Protein AF-A0A7Y1ZJ96-F1 (afdb_monomer_lite)

pLDDT: mean 83.99, std 15.1, range [35.44, 97.31]

Foldseek 3Di:
DDPPPPPDFDQWDQPDPPPGPPDITHDPVNVVVVCPPVQKDFPDWDPDDPPRHTDTDIDGD

Radius of gyration: 13.55 Å; chains: 1; bounding box: 29×40×28 Å

Sequence (61 aa):
FATTMQEGIPDFEDAIPGQPLRVAMYSRQHAIELVEGTGWHIDSLNDPLEHVQHYMICSPI

Secondary structure (DSSP, 8-state):
------TT--SEEE-STTSTTTTEEE-HHHHHHTTTTTTEEEEEEE--BTTBS-EEEEEE-

Structure (mmCIF, N/CA/C/O backbone):
data_AF-A0A7Y1ZJ96-F1
#
_entry.id   AF-A0A7Y1ZJ96-F1
#
loop_
_atom_site.group_PDB
_atom_site.id
_atom_site.type_symbol
_atom_site.label_atom_id
_atom_site.label_alt_id
_atom_site.label_comp_id
_atom_site.label_asym_id
_atom_site.label_entity_id
_atom_site.label_seq_id
_atom_site.pdbx_PDB_ins_code
_atom_site.Cartn_x
_atom_site.Cartn_y
_atom_site.Cartn_z
_atom_site.occupancy
_atom_site.B_iso_or_equiv
_atom_site.auth_seq_id
_atom_site.auth_comp_id
_atom_site.auth_asym_id
_atom_site.auth_atom_id
_atom_site.pdbx_PDB_model_num
ATOM 1 N N . PHE A 1 1 ? 7.445 28.032 -2.270 1.00 39.78 1 PHE A N 1
ATOM 2 C CA . PHE A 1 1 ? 6.998 26.633 -2.159 1.00 39.78 1 PHE A CA 1
ATOM 3 C C . PHE A 1 1 ? 7.552 25.903 -3.366 1.00 39.78 1 PHE A C 1
ATOM 5 O O . PHE A 1 1 ? 7.152 26.224 -4.475 1.00 39.78 1 PHE A O 1
ATOM 12 N N . ALA A 1 2 ? 8.591 25.088 -3.186 1.00 35.44 2 ALA A N 1
ATOM 13 C CA . ALA A 1 2 ? 9.217 24.386 -4.300 1.00 35.44 2 ALA A CA 1
ATOM 14 C C . ALA A 1 2 ? 8.362 23.162 -4.641 1.00 35.44 2 ALA A C 1
ATOM 16 O O . ALA A 1 2 ? 8.318 22.202 -3.878 1.00 35.44 2 ALA A O 1
ATOM 17 N N . THR A 1 3 ? 7.647 23.236 -5.760 1.00 46.84 3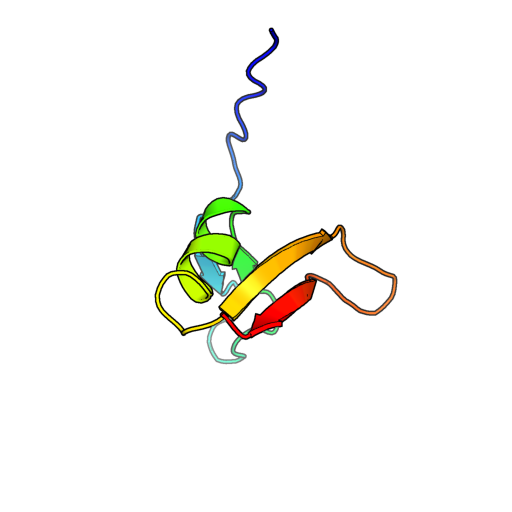 THR A N 1
ATOM 18 C CA . THR A 1 3 ? 7.038 22.078 -6.411 1.00 46.84 3 THR A CA 1
ATOM 19 C C . THR A 1 3 ? 8.171 21.314 -7.082 1.00 46.84 3 THR A C 1
ATOM 21 O O . THR A 1 3 ? 8.569 21.648 -8.196 1.00 46.84 3 THR A O 1
ATOM 24 N N . THR A 1 4 ? 8.765 20.349 -6.384 1.00 47.00 4 THR A N 1
ATOM 25 C CA . THR A 1 4 ? 9.719 19.432 -7.011 1.00 47.00 4 THR A CA 1
ATOM 26 C C . THR A 1 4 ? 8.911 18.531 -7.933 1.00 47.00 4 THR A C 1
ATOM 28 O O . THR A 1 4 ? 8.215 17.629 -7.473 1.00 47.00 4 THR A O 1
ATOM 31 N N . MET A 1 5 ? 8.925 18.835 -9.229 1.00 45.44 5 MET A N 1
ATOM 32 C CA . MET A 1 5 ? 8.353 17.959 -10.238 1.00 45.44 5 MET A CA 1
ATOM 33 C C . MET A 1 5 ? 9.083 16.614 -10.166 1.00 45.44 5 MET A C 1
ATOM 35 O O . MET A 1 5 ? 10.290 16.535 -10.382 1.00 45.44 5 MET A O 1
ATOM 39 N N . GLN A 1 6 ? 8.345 15.568 -9.806 1.00 54.62 6 GLN A N 1
ATOM 40 C CA . GLN A 1 6 ? 8.768 14.171 -9.800 1.00 54.62 6 GLN A CA 1
ATOM 41 C C . GLN A 1 6 ? 8.773 13.651 -11.251 1.00 54.62 6 GLN A C 1
ATOM 43 O O . GLN A 1 6 ? 8.075 12.701 -11.585 1.00 54.62 6 GLN A O 1
ATOM 48 N N . GLU A 1 7 ? 9.483 14.328 -12.158 1.00 50.28 7 GLU A N 1
ATOM 49 C CA . GLU A 1 7 ? 9.595 13.900 -13.556 1.00 50.28 7 GLU A CA 1
ATOM 50 C C . GLU A 1 7 ? 10.468 12.639 -13.623 1.00 50.28 7 GLU A C 1
ATOM 52 O O . GLU A 1 7 ? 11.689 12.710 -13.493 1.00 50.28 7 GLU A O 1
ATOM 57 N N . GLY A 1 8 ? 9.833 11.472 -13.794 1.00 66.38 8 GLY A N 1
ATOM 58 C CA . GLY A 1 8 ? 10.519 10.227 -14.160 1.00 66.38 8 GLY A CA 1
ATOM 59 C C . GLY A 1 8 ? 10.025 8.933 -13.509 1.00 66.38 8 GLY A C 1
ATOM 60 O O . GLY A 1 8 ? 10.480 7.873 -13.925 1.00 66.38 8 GLY A O 1
ATOM 61 N N . ILE A 1 9 ? 9.121 8.973 -12.521 1.00 69.69 9 ILE A N 1
ATOM 62 C CA . ILE A 1 9 ? 8.565 7.743 -11.924 1.00 69.69 9 ILE A CA 1
ATOM 63 C C . ILE A 1 9 ? 7.237 7.413 -12.625 1.00 69.69 9 ILE A C 1
ATOM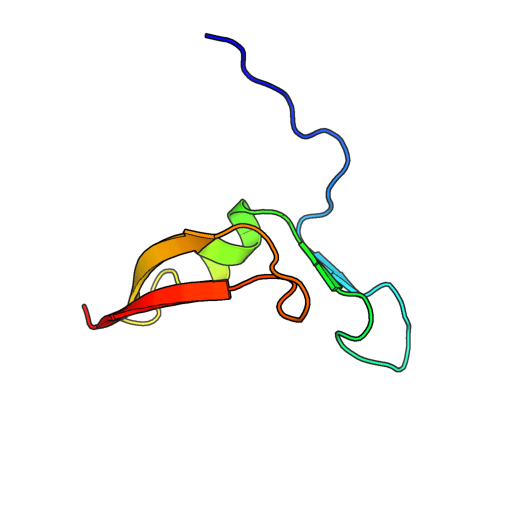 65 O O . ILE A 1 9 ? 6.334 8.250 -12.581 1.00 69.69 9 ILE A O 1
ATOM 69 N N . PRO A 1 10 ? 7.104 6.244 -13.283 1.00 80.88 10 PRO A N 1
ATOM 70 C CA . PRO A 1 10 ? 5.852 5.836 -13.915 1.00 80.88 10 PRO A CA 1
ATOM 71 C C . PRO A 1 10 ? 4.764 5.616 -12.859 1.00 80.88 10 PRO A C 1
ATOM 73 O O . PRO A 1 10 ? 5.066 5.236 -11.727 1.00 80.88 10 PRO A O 1
ATOM 76 N N . ASP A 1 11 ? 3.495 5.804 -13.230 1.00 84.38 11 ASP A N 1
ATOM 77 C CA . ASP A 1 11 ? 2.379 5.518 -12.319 1.00 84.38 11 ASP A CA 1
ATOM 78 C C . ASP A 1 11 ? 2.373 4.055 -11.887 1.00 84.38 11 ASP A C 1
ATOM 80 O O . ASP A 1 11 ? 2.298 3.770 -10.696 1.00 84.38 11 ASP A O 1
ATOM 84 N N . PHE A 1 12 ? 2.562 3.143 -12.838 1.00 88.38 12 PHE A N 1
ATOM 85 C CA . PHE A 1 12 ? 2.892 1.751 -12.572 1.00 88.38 12 PHE A CA 1
ATOM 86 C C . PHE A 1 12 ? 3.662 1.159 -13.756 1.00 88.38 12 PHE A C 1
ATOM 88 O O . PHE A 1 12 ? 3.237 1.281 -14.906 1.00 88.38 12 PHE A O 1
ATOM 95 N N . GLU A 1 13 ? 4.772 0.484 -13.476 1.00 90.19 13 GLU A N 1
ATOM 96 C CA . GLU A 1 13 ? 5.526 -0.306 -14.445 1.00 90.19 13 GLU A CA 1
ATOM 97 C C . GLU A 1 13 ? 5.997 -1.608 -13.795 1.00 90.19 13 GLU A C 1
ATOM 99 O O . GLU A 1 13 ? 6.703 -1.589 -12.786 1.00 90.19 13 GLU A O 1
ATOM 104 N N . ASP A 1 14 ? 5.636 -2.740 -14.402 1.00 89.81 14 ASP A N 1
ATOM 105 C CA . ASP A 1 14 ? 6.208 -4.044 -14.068 1.00 89.81 14 ASP A CA 1
ATOM 106 C C . ASP A 1 14 ? 7.301 -4.386 -15.084 1.00 89.81 14 ASP A C 1
ATOM 108 O O . ASP A 1 14 ? 7.034 -4.799 -16.216 1.00 89.81 14 ASP A O 1
ATOM 112 N N . ALA A 1 15 ? 8.550 -4.148 -14.689 1.00 89.12 15 ALA A N 1
ATOM 113 C CA . ALA A 1 15 ? 9.674 -4.076 -15.614 1.00 89.12 15 ALA A CA 1
ATOM 114 C C . ALA A 1 15 ? 10.186 -5.447 -16.095 1.00 89.12 15 ALA A C 1
ATOM 116 O O . ALA A 1 15 ? 11.002 -5.502 -17.018 1.00 89.12 15 ALA A O 1
ATOM 117 N N . ILE A 1 16 ? 9.753 -6.565 -15.490 1.00 90.38 16 ILE A N 1
ATOM 118 C CA . ILE A 1 16 ? 10.202 -7.915 -15.875 1.00 90.38 16 ILE A CA 1
ATOM 119 C C . ILE A 1 16 ? 9.023 -8.751 -16.391 1.00 90.38 16 ILE A C 1
ATOM 121 O O . ILE A 1 16 ? 8.336 -9.420 -15.612 1.00 90.38 16 ILE A O 1
ATOM 125 N N . PRO A 1 17 ? 8.829 -8.815 -17.723 1.00 88.06 17 PRO A N 1
ATOM 126 C CA . PRO A 1 17 ? 7.834 -9.689 -18.328 1.00 88.06 17 PRO A CA 1
ATOM 127 C C . PRO A 1 17 ? 7.987 -11.145 -17.868 1.00 88.06 17 PRO A C 1
ATOM 129 O O . PRO A 1 17 ? 9.082 -11.711 -17.874 1.00 88.06 17 PRO A O 1
ATOM 132 N N . GLY A 1 18 ? 6.874 -11.766 -17.474 1.00 91.06 18 GLY A N 1
ATOM 133 C CA . GLY A 1 18 ? 6.839 -13.158 -17.015 1.00 91.06 18 GLY A CA 1
ATOM 134 C C . GLY A 1 18 ? 7.279 -13.379 -15.564 1.00 91.06 18 GLY A C 1
ATOM 135 O O . GLY A 1 18 ? 7.259 -14.521 -15.110 1.00 91.06 18 GLY A O 1
ATOM 136 N N . GLN A 1 19 ? 7.644 -12.325 -14.824 1.00 90.25 19 GLN A N 1
ATOM 137 C CA . GLN A 1 19 ? 7.934 -12.392 -13.386 1.00 90.25 19 GLN A CA 1
ATOM 138 C C . GLN A 1 19 ? 7.215 -11.261 -12.641 1.00 90.25 19 GLN A C 1
ATOM 140 O O . GLN A 1 19 ? 7.857 -10.277 -12.268 1.00 90.25 19 GLN A O 1
ATOM 145 N N . PRO A 1 20 ? 5.894 -11.408 -12.426 1.00 86.56 20 PRO A N 1
ATOM 146 C CA . PRO A 1 20 ? 5.060 -10.338 -11.902 1.00 86.56 20 PRO A CA 1
ATOM 147 C C . PRO A 1 20 ? 5.596 -9.766 -10.592 1.00 86.56 20 PRO A C 1
ATOM 149 O O . PRO A 1 20 ? 5.964 -10.521 -9.689 1.00 86.56 20 PRO A O 1
ATOM 152 N N . LEU A 1 21 ? 5.608 -8.438 -10.491 1.00 84.69 21 LEU A N 1
ATOM 153 C CA . LEU A 1 21 ? 5.984 -7.661 -9.304 1.00 84.69 21 LEU A CA 1
ATOM 154 C C . LEU A 1 21 ? 7.431 -7.835 -8.824 1.00 84.69 21 LEU A C 1
ATOM 156 O O . LEU A 1 21 ? 7.806 -7.274 -7.794 1.00 84.69 21 LEU A O 1
ATOM 160 N N . ARG A 1 22 ? 8.273 -8.573 -9.559 1.00 85.88 22 ARG A N 1
ATOM 161 C CA . ARG A 1 22 ? 9.687 -8.736 -9.195 1.00 85.88 22 ARG A CA 1
ATOM 162 C C . ARG A 1 22 ? 10.426 -7.396 -9.229 1.00 85.88 22 ARG A C 1
ATOM 164 O O 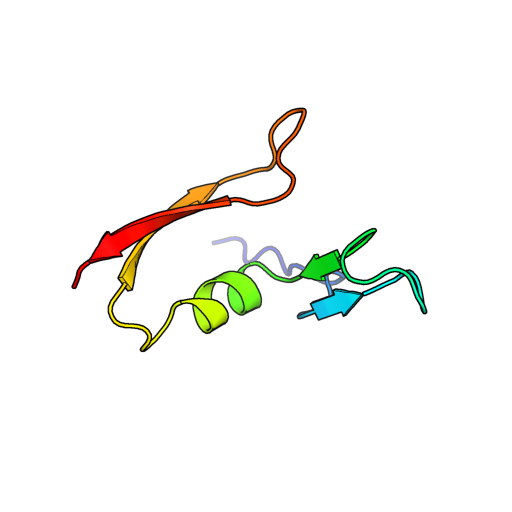. ARG A 1 22 ? 11.317 -7.175 -8.412 1.00 85.88 22 ARG A O 1
ATOM 171 N N . VAL A 1 23 ? 10.067 -6.532 -10.179 1.00 87.06 23 VAL A N 1
ATOM 172 C CA . VAL A 1 23 ? 10.544 -5.147 -10.281 1.00 87.06 23 VAL A CA 1
ATOM 173 C C . VAL A 1 23 ? 9.356 -4.274 -10.671 1.00 87.06 23 VAL A C 1
ATOM 175 O O . VAL A 1 23 ? 9.202 -3.892 -11.828 1.00 87.06 23 VAL A O 1
ATOM 178 N N . ALA A 1 24 ? 8.496 -4.010 -9.690 1.00 86.81 24 ALA A N 1
ATOM 179 C CA . ALA A 1 24 ? 7.400 -3.067 -9.834 1.00 86.81 24 ALA A CA 1
ATOM 180 C C . ALA A 1 24 ? 7.836 -1.678 -9.357 1.00 86.81 24 ALA A C 1
ATOM 182 O O . ALA A 1 24 ? 8.276 -1.507 -8.219 1.00 86.81 24 ALA A O 1
ATOM 183 N N . MET A 1 25 ? 7.690 -0.689 -10.229 1.00 86.56 25 MET A N 1
ATOM 184 C CA . MET A 1 25 ? 7.831 0.727 -9.905 1.00 86.56 25 MET A CA 1
ATOM 185 C C . MET A 1 25 ? 6.451 1.361 -9.952 1.00 86.56 25 MET A C 1
ATOM 187 O O . MET A 1 25 ? 5.652 1.022 -10.822 1.00 86.56 25 MET A O 1
ATOM 191 N N . TYR A 1 26 ? 6.162 2.273 -9.033 1.00 86.25 26 TYR A N 1
ATOM 192 C CA . TYR A 1 26 ? 4.909 3.010 -9.059 1.00 86.25 26 TYR A CA 1
ATOM 193 C C . TYR A 1 26 ? 5.039 4.373 -8.398 1.00 86.25 26 TYR A C 1
ATOM 195 O O . TYR A 1 26 ? 5.898 4.597 -7.539 1.00 86.25 26 TYR A O 1
ATOM 203 N N . SER A 1 27 ? 4.163 5.288 -8.799 1.00 87.00 27 SER A N 1
ATOM 204 C CA . SER A 1 27 ? 4.101 6.617 -8.216 1.00 87.00 27 SER A CA 1
ATOM 205 C C . SER A 1 27 ? 3.439 6.564 -6.839 1.00 87.00 27 SER A C 1
ATOM 207 O O . SER A 1 27 ? 2.571 5.739 -6.549 1.00 87.00 27 SER A O 1
ATOM 209 N N . ARG A 1 28 ? 3.811 7.503 -5.966 1.00 86.25 28 ARG A N 1
ATOM 210 C CA . ARG A 1 28 ? 3.152 7.675 -4.663 1.00 86.25 28 ARG A CA 1
ATOM 211 C C . ARG A 1 28 ? 1.632 7.827 -4.805 1.00 86.25 28 ARG A C 1
ATOM 213 O O . ARG A 1 28 ? 0.891 7.362 -3.945 1.00 86.25 28 ARG A O 1
ATOM 220 N N . GLN A 1 29 ? 1.195 8.488 -5.874 1.00 89.12 29 GLN A N 1
ATOM 221 C CA . GLN A 1 29 ? -0.213 8.699 -6.180 1.00 89.12 29 GLN A CA 1
ATOM 222 C C . GLN A 1 29 ? -0.919 7.374 -6.496 1.00 89.12 29 GLN A C 1
ATOM 224 O O . GLN A 1 29 ? -1.951 7.086 -5.896 1.00 89.12 29 GLN A O 1
ATOM 229 N N . HIS A 1 30 ? -0.311 6.520 -7.323 1.00 90.06 30 HIS A N 1
ATOM 230 C CA . HIS A 1 30 ? -0.853 5.195 -7.619 1.00 90.06 30 HIS A CA 1
ATOM 231 C C . HIS A 1 30 ? -1.040 4.340 -6.354 1.00 90.06 30 HIS A C 1
ATOM 233 O O . HIS A 1 30 ? -2.043 3.648 -6.206 1.00 90.06 30 HIS A O 1
ATOM 239 N N . ALA A 1 31 ? -0.118 4.436 -5.390 1.00 89.38 31 ALA A N 1
ATOM 240 C CA . ALA A 1 31 ? -0.236 3.737 -4.108 1.00 89.38 31 ALA A CA 1
ATOM 241 C C . ALA A 1 31 ? -1.501 4.129 -3.323 1.00 89.38 31 ALA A C 1
ATOM 243 O O . ALA A 1 31 ? -2.138 3.276 -2.710 1.00 89.38 31 ALA A O 1
ATOM 244 N N . ILE A 1 32 ? -1.862 5.416 -3.349 1.00 92.06 32 ILE A N 1
ATOM 245 C CA . ILE A 1 32 ? -3.055 5.942 -2.673 1.00 92.06 32 ILE A CA 1
ATOM 246 C C . ILE A 1 32 ? -4.319 5.425 -3.362 1.00 92.06 32 ILE A C 1
ATOM 248 O O . ILE A 1 32 ? -5.223 4.924 -2.696 1.00 92.06 32 ILE A O 1
ATOM 252 N N . GLU A 1 33 ? -4.348 5.479 -4.693 1.00 93.25 33 GLU A N 1
ATOM 253 C CA . GLU A 1 33 ? -5.486 5.042 -5.512 1.00 93.25 33 GLU A CA 1
ATOM 254 C C . GLU A 1 33 ? -5.826 3.556 -5.321 1.00 93.25 33 GLU A C 1
ATOM 256 O O . GLU A 1 33 ? -6.985 3.171 -5.451 1.00 93.25 33 GLU A O 1
ATOM 261 N N . LEU A 1 34 ? -4.848 2.718 -4.951 1.00 90.94 34 LEU A N 1
ATOM 262 C CA . LEU A 1 34 ? -5.085 1.307 -4.616 1.00 90.94 34 LEU A CA 1
ATOM 263 C C . LEU A 1 34 ? -5.923 1.108 -3.344 1.00 90.94 34 LEU A C 1
ATOM 265 O O . LEU A 1 34 ? -6.537 0.053 -3.181 1.00 90.94 34 LEU A O 1
ATOM 269 N N . VAL A 1 35 ? -5.919 2.077 -2.425 1.00 93.50 35 VAL A N 1
ATOM 270 C CA . VAL A 1 35 ? -6.598 1.979 -1.122 1.00 93.50 35 VAL A CA 1
ATOM 271 C C . VAL A 1 35 ? -7.868 2.831 -1.084 1.00 93.50 35 VAL A C 1
ATOM 273 O O . VAL A 1 35 ? -8.812 2.499 -0.360 1.00 93.50 35 VAL A O 1
ATOM 276 N N . GLU A 1 36 ? -7.945 3.898 -1.877 1.00 93.62 36 GLU A N 1
ATOM 277 C CA . GLU A 1 36 ? -9.132 4.749 -1.954 1.00 93.62 36 GLU A CA 1
ATOM 278 C C . GLU A 1 36 ? -10.407 3.948 -2.277 1.00 93.62 36 GLU A C 1
ATOM 280 O O . GLU A 1 36 ? -10.456 3.107 -3.170 1.00 93.62 36 GLU A O 1
ATOM 285 N N . GLY A 1 37 ? -11.471 4.189 -1.504 1.00 94.62 37 GLY A N 1
ATOM 286 C CA . GLY A 1 37 ? -12.763 3.518 -1.688 1.00 94.62 37 GLY A CA 1
ATOM 287 C C . GLY A 1 37 ? -12.832 2.057 -1.220 1.00 94.62 37 GLY A C 1
ATOM 288 O O . GLY A 1 37 ? -13.894 1.448 -1.324 1.00 94.62 37 GLY A O 1
ATOM 289 N N . THR A 1 38 ? -11.758 1.493 -0.657 1.00 96.31 38 THR A N 1
ATOM 290 C CA . THR A 1 38 ? -11.727 0.085 -0.205 1.00 96.31 38 THR A CA 1
ATOM 291 C C . THR A 1 38 ? -12.236 -0.136 1.228 1.00 96.31 38 THR A C 1
ATOM 293 O O . THR A 1 38 ? -12.270 -1.273 1.696 1.00 96.31 38 THR A O 1
ATOM 296 N N . GLY A 1 39 ? -12.638 0.927 1.936 1.00 96.69 39 GLY A N 1
ATOM 297 C CA . GLY A 1 39 ? -13.015 0.862 3.357 1.00 96.69 39 GLY A CA 1
ATOM 298 C C . GLY A 1 39 ? -11.832 0.977 4.326 1.00 96.69 39 GLY A C 1
ATOM 299 O O . GLY A 1 39 ? -12.003 0.763 5.523 1.00 96.69 39 GLY A O 1
ATOM 300 N N . TRP A 1 40 ? -10.649 1.327 3.820 1.00 96.69 40 TRP A N 1
ATOM 301 C CA . TRP A 1 40 ? -9.437 1.549 4.604 1.00 96.69 40 TRP A CA 1
ATOM 302 C C . TRP A 1 40 ? -8.993 3.011 4.523 1.00 96.69 40 TRP A C 1
ATOM 304 O O . TRP A 1 40 ? -8.994 3.617 3.452 1.00 96.69 40 TRP A O 1
ATOM 314 N N . HIS A 1 41 ? -8.600 3.570 5.661 1.00 95.69 41 HIS A N 1
ATOM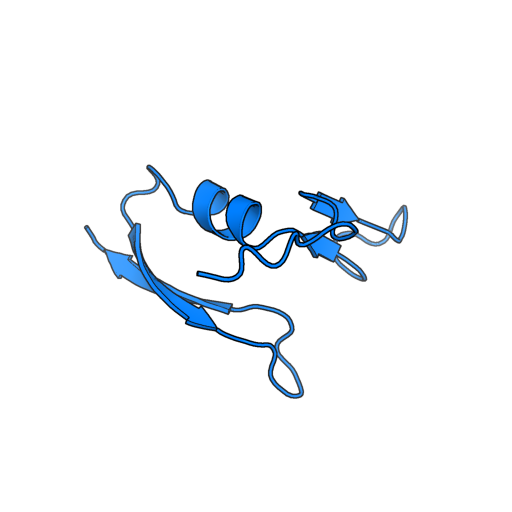 315 C CA . HIS A 1 41 ? -7.934 4.858 5.780 1.00 95.69 41 HIS A CA 1
ATOM 316 C C . HIS A 1 41 ? -6.415 4.652 5.791 1.00 95.69 41 HIS A C 1
ATOM 318 O O . HIS A 1 41 ? -5.927 3.748 6.466 1.00 95.69 41 HIS A O 1
ATOM 324 N N . ILE A 1 42 ? -5.664 5.476 5.054 1.00 95.19 42 ILE A N 1
ATOM 325 C CA . ILE A 1 42 ? -4.194 5.418 5.035 1.00 95.19 42 ILE A CA 1
ATOM 326 C C . ILE A 1 42 ? -3.656 6.259 6.198 1.00 95.19 42 ILE A C 1
ATOM 328 O O . ILE A 1 42 ? -3.689 7.487 6.132 1.00 95.19 42 ILE A O 1
ATOM 332 N N . ASP A 1 43 ? -3.111 5.610 7.227 1.00 95.88 43 ASP A N 1
ATOM 333 C CA . ASP A 1 43 ? -2.481 6.288 8.366 1.00 95.88 43 ASP A CA 1
ATOM 334 C C . ASP A 1 43 ? -1.075 6.788 7.998 1.00 95.88 43 ASP A C 1
ATOM 336 O O . ASP A 1 43 ? -0.671 7.894 8.366 1.00 95.88 43 ASP A O 1
ATOM 340 N N . SER A 1 44 ? -0.309 5.980 7.253 1.00 93.25 44 SER A N 1
ATOM 341 C CA . SER A 1 44 ? 0.975 6.407 6.693 1.00 93.25 44 SER A CA 1
ATOM 342 C C . SER A 1 44 ? 1.363 5.647 5.426 1.00 93.25 44 SER A C 1
ATOM 344 O O . SER A 1 44 ? 1.041 4.473 5.248 1.00 93.25 44 SER A O 1
ATOM 346 N N . LEU A 1 45 ? 2.109 6.330 4.557 1.00 90.62 45 LEU A N 1
ATOM 347 C CA . LEU A 1 45 ? 2.809 5.744 3.417 1.00 90.62 45 LEU A CA 1
ATOM 348 C 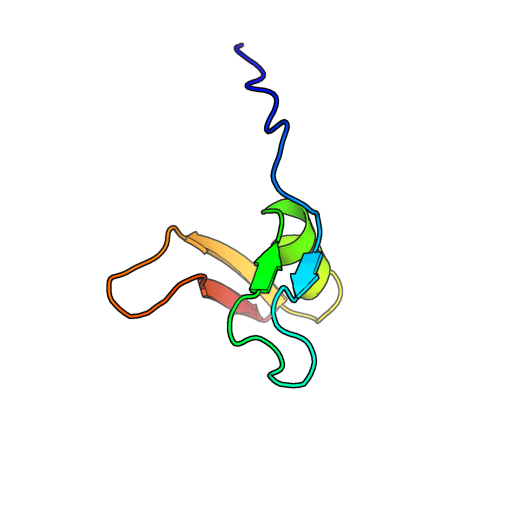C . LEU A 1 45 ? 4.296 6.036 3.594 1.00 90.62 45 LEU A C 1
ATOM 350 O O . LEU A 1 45 ? 4.686 7.205 3.646 1.00 90.62 45 LEU A O 1
ATOM 354 N N . ASN A 1 46 ? 5.089 4.978 3.734 1.00 89.75 46 ASN A N 1
ATOM 355 C CA . ASN A 1 46 ? 6.451 5.062 4.248 1.00 89.75 46 ASN A CA 1
ATOM 356 C C . ASN A 1 46 ? 7.493 4.768 3.168 1.00 89.75 46 ASN A C 1
ATOM 358 O O . ASN A 1 46 ? 7.211 4.085 2.181 1.00 89.75 46 ASN A O 1
ATOM 362 N N . ASP A 1 47 ? 8.710 5.250 3.412 1.00 84.50 47 ASP A N 1
ATOM 363 C CA . ASP A 1 47 ? 9.874 4.949 2.585 1.00 84.50 47 ASP A CA 1
ATOM 364 C C . ASP A 1 47 ? 10.270 3.461 2.669 1.00 84.50 47 ASP A C 1
ATOM 366 O O . ASP A 1 47 ? 9.986 2.797 3.675 1.00 84.50 47 ASP A O 1
ATOM 370 N N . PRO A 1 48 ? 10.964 2.935 1.644 1.00 84.31 48 PRO A N 1
ATOM 371 C CA . PRO A 1 48 ? 11.514 1.587 1.665 1.00 84.31 48 PRO A CA 1
ATOM 372 C C . PRO A 1 48 ? 12.398 1.300 2.893 1.00 84.31 48 PRO A C 1
ATOM 374 O O . PRO A 1 48 ? 13.183 2.139 3.335 1.00 84.31 48 PRO A O 1
ATOM 377 N N . LEU A 1 49 ? 12.338 0.066 3.391 1.00 88.44 49 LEU A N 1
ATOM 378 C CA . LEU A 1 49 ? 13.258 -0.516 4.373 1.00 88.44 49 LEU A CA 1
ATOM 379 C C . LEU A 1 49 ? 14.127 -1.593 3.708 1.00 88.44 49 LEU A C 1
ATOM 381 O O . LEU A 1 49 ? 13.858 -2.011 2.584 1.00 88.44 49 LEU A O 1
ATOM 385 N N . GLU A 1 50 ? 15.127 -2.111 4.431 1.00 87.75 50 GLU A N 1
ATOM 386 C CA . GLU A 1 50 ? 16.098 -3.107 3.931 1.00 87.75 50 GLU A CA 1
ATOM 387 C C . GLU A 1 50 ? 15.457 -4.294 3.184 1.00 87.75 50 GLU A C 1
ATOM 389 O O . GLU A 1 50 ? 16.015 -4.808 2.214 1.00 87.75 50 GLU A O 1
ATOM 394 N N . HIS A 1 51 ? 14.263 -4.717 3.608 1.00 87.31 51 HIS A N 1
ATOM 395 C CA . HIS A 1 51 ? 13.536 -5.846 3.019 1.00 87.31 51 HIS A CA 1
ATOM 396 C C . HIS A 1 51 ? 12.108 -5.506 2.581 1.00 87.31 51 HIS A C 1
ATOM 398 O O . HIS A 1 51 ? 11.336 -6.404 2.248 1.00 87.31 51 HIS A O 1
ATOM 404 N N . VAL A 1 52 ? 11.735 -4.225 2.586 1.00 84.75 52 VAL A N 1
ATOM 405 C CA . VAL A 1 52 ? 10.378 -3.779 2.257 1.00 84.75 52 VAL A CA 1
ATOM 406 C C . VAL A 1 52 ? 10.488 -2.626 1.279 1.00 84.75 52 VAL A C 1
ATOM 408 O O . VAL A 1 52 ? 10.899 -1.544 1.667 1.00 84.75 52 VAL A O 1
ATOM 411 N N . GLN A 1 53 ? 10.125 -2.837 0.015 1.00 76.44 53 GLN A N 1
ATOM 412 C CA . GLN A 1 53 ? 10.220 -1.760 -0.973 1.00 76.44 53 GLN A CA 1
ATOM 413 C C . GLN A 1 53 ? 9.192 -0.658 -0.718 1.00 76.44 53 GLN A C 1
ATOM 415 O O . GLN A 1 53 ? 9.535 0.511 -0.741 1.00 76.44 53 GLN A O 1
ATOM 420 N N . HIS A 1 54 ? 7.944 -1.015 -0.437 1.00 79.38 54 HIS A N 1
ATOM 421 C CA . HIS A 1 54 ? 6.890 -0.038 -0.208 1.00 79.38 54 HIS A CA 1
ATOM 422 C C . HIS A 1 54 ? 5.863 -0.620 0.756 1.00 79.38 54 HIS A C 1
ATOM 424 O O . HIS A 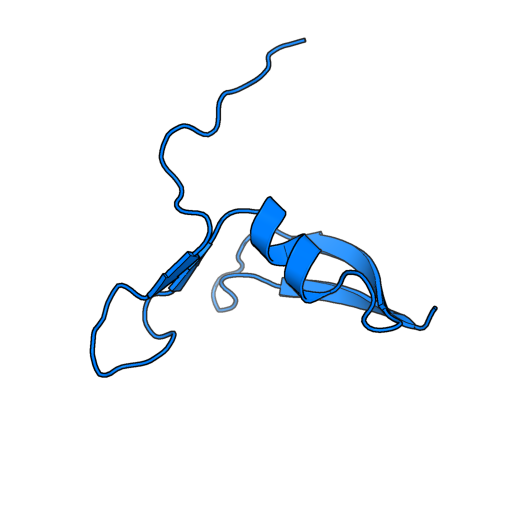1 54 ? 5.457 -1.774 0.599 1.00 79.38 54 HIS A O 1
ATOM 430 N N . TYR A 1 55 ? 5.441 0.159 1.749 1.00 88.94 55 TYR A N 1
ATOM 431 C CA . TYR A 1 55 ? 4.401 -0.271 2.675 1.00 88.94 55 TYR A CA 1
ATOM 432 C C . TYR A 1 55 ? 3.551 0.894 3.168 1.00 88.94 55 TYR A C 1
ATOM 434 O O . TYR A 1 55 ? 4.023 2.020 3.362 1.00 88.94 55 TYR A O 1
ATOM 442 N N . MET A 1 56 ? 2.282 0.574 3.394 1.00 93.06 56 MET A N 1
ATOM 443 C CA . MET A 1 56 ? 1.281 1.464 3.959 1.00 93.06 56 MET A CA 1
ATOM 444 C C . MET A 1 56 ? 0.794 0.892 5.282 1.00 93.06 56 MET A C 1
ATOM 446 O O . MET A 1 56 ? 0.636 -0.322 5.418 1.00 93.06 56 MET A O 1
ATOM 450 N N . ILE A 1 57 ? 0.565 1.774 6.246 1.00 94.19 57 ILE A N 1
ATOM 451 C CA . ILE A 1 57 ? -0.177 1.450 7.459 1.00 94.19 57 ILE A CA 1
ATOM 452 C C . ILE A 1 57 ? -1.587 1.979 7.255 1.00 94.19 57 ILE A C 1
ATOM 454 O O . ILE A 1 57 ? -1.754 3.154 6.924 1.00 94.19 57 ILE A O 1
ATOM 458 N N . CYS A 1 58 ? -2.577 1.105 7.418 1.00 96.62 58 CYS A N 1
ATOM 459 C CA . CYS A 1 58 ? -3.976 1.445 7.219 1.00 96.62 58 CYS A CA 1
ATOM 460 C C . CYS A 1 58 ? -4.826 1.018 8.415 1.00 96.62 58 CYS A C 1
ATOM 462 O O . CYS A 1 58 ? -4.577 -0.025 9.029 1.00 96.62 58 CYS A O 1
ATOM 464 N N . SER A 1 59 ? -5.890 1.775 8.657 1.00 97.31 59 SER A N 1
ATOM 465 C CA . SER A 1 59 ? -6.924 1.489 9.646 1.00 97.31 59 SER A CA 1
ATOM 466 C C . SER A 1 59 ? -8.294 1.345 8.965 1.00 97.31 59 SER A C 1
ATOM 468 O O . SER A 1 59 ? -8.511 1.924 7.898 1.00 97.31 59 SER A O 1
ATOM 470 N N . PRO A 1 60 ? -9.225 0.533 9.499 1.00 96.81 60 PRO A N 1
ATOM 471 C CA . PRO A 1 60 ? -10.585 0.473 8.966 1.00 96.81 60 PRO A CA 1
ATOM 472 C C . PRO A 1 60 ? -11.292 1.828 9.096 1.00 96.81 60 PRO A C 1
ATOM 474 O O . PRO A 1 60 ? -11.117 2.511 10.108 1.00 96.81 60 PRO A O 1
ATOM 477 N N . ILE A 1 61 ? -12.101 2.181 8.094 1.00 91.62 61 ILE A N 1
ATOM 478 C CA . ILE A 1 61 ? -13.044 3.313 8.153 1.00 91.62 61 ILE A CA 1
ATOM 479 C C . ILE A 1 61 ? -14.262 2.944 9.006 1.00 91.62 61 ILE A C 1
ATOM 481 O O . ILE A 1 61 ? -14.758 1.801 8.870 1.00 91.62 61 ILE A O 1
#